Protein AF-A0A3D5QD24-F1 (afdb_monomer_lite)

Foldseek 3Di:
DDDQCPDPVSCVQDVDDVSVVVVCVVVVNDDPADPVRNWDWDDDLQDIDTDDDQNVDVVDDDDLVNDDPDDDPVPDDPDDDDWDFDDDPRDTQDINPDGDDPSRVSD

Organism: Flexistipes sinusarabici (NCBI:txid2352)

Secondary structure (DSSP, 8-state):
---GGGSHHHHHH--SHHHHHHHHHHTT---S--SSS--EEEE-SS-EEEESGGGGSTTSPPPGGG-SS---TTTS-SS-----EEEETTEEEEETTEE--HHHHH-

InterPro domains:
  IPR001518 Argininosuccinate synthase [PTHR11587] (2-106)
  IPR014729 Rossmann-like alpha/beta/alpha sandwich fold [G3DSA:3.40.50.620] (1-37)
  IPR024074 Argininosuccinate synthetase, catalytic/multimerisation domain body [G3DSA:3.90.1260.10] (39-107)
  IPR024074 Argininosuccinate synthetase, catalytic/multimerisation domain body [SSF69864] (38-106)
  IPR048268 Arginosuccinate synthase C-terminal domain [PF20979] (39-106)

Structure (mmCIF, N/CA/C/O backbone):
data_AF-A0A3D5QD24-F1
#
_entry.id   AF-A0A3D5QD24-F1
#
loop_
_atom_site.group_PDB
_atom_site.id
_atom_site.type_symbol
_atom_site.label_atom_id
_atom_site.label_alt_id
_atom_site.label_comp_id
_atom_site.label_asym_id
_atom_site.label_entity_id
_atom_site.label_seq_id
_atom_site.pdbx_PDB_ins_code
_atom_site.Cartn_x
_atom_site.Cartn_y
_atom_site.Cartn_z
_atom_site.occupancy
_atom_site.B_iso_or_equiv
_atom_site.auth_seq_id
_atom_site.auth_comp_id
_atom_site.auth_asym_id
_atom_site.auth_atom_id
_atom_site.pdbx_PDB_model_num
ATOM 1 N N . ALA A 1 1 ? 27.630 5.864 7.731 1.00 77.44 1 ALA A N 1
ATOM 2 C CA . ALA A 1 1 ? 26.788 4.865 7.046 1.00 77.44 1 ALA A CA 1
ATOM 3 C C . ALA A 1 1 ? 27.277 4.746 5.612 1.00 77.44 1 ALA A C 1
ATOM 5 O O . ALA A 1 1 ? 27.591 5.777 5.029 1.00 77.44 1 ALA A O 1
ATOM 6 N N . ILE A 1 2 ? 27.386 3.531 5.079 1.00 88.81 2 ILE A N 1
ATOM 7 C CA . ILE A 1 2 ? 27.678 3.312 3.655 1.00 88.81 2 ILE A CA 1
ATOM 8 C C . ILE A 1 2 ? 26.349 3.445 2.904 1.00 88.81 2 ILE A C 1
ATOM 10 O O . ILE A 1 2 ? 25.365 2.831 3.313 1.00 88.81 2 ILE A O 1
ATOM 14 N N . VAL A 1 3 ? 26.305 4.261 1.848 1.00 93.19 3 VAL A N 1
ATOM 15 C CA . VAL A 1 3 ? 25.107 4.477 1.018 1.00 93.19 3 VAL A CA 1
ATOM 16 C C . VAL A 1 3 ? 25.474 4.151 -0.432 1.00 93.19 3 VAL A C 1
ATOM 18 O O . VAL A 1 3 ? 25.932 5.047 -1.139 1.00 93.19 3 VAL A O 1
ATOM 21 N N . PRO A 1 4 ? 25.297 2.894 -0.887 1.00 93.00 4 PRO A N 1
ATOM 22 C CA . PRO A 1 4 ? 25.810 2.434 -2.182 1.00 93.00 4 PRO A CA 1
ATOM 23 C C . PRO A 1 4 ? 25.394 3.312 -3.367 1.00 93.00 4 PRO A C 1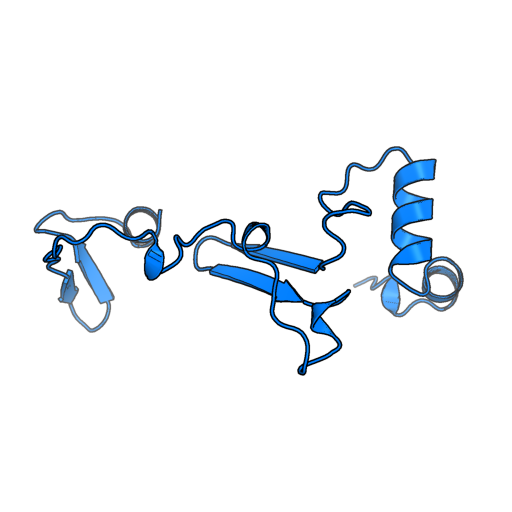
ATOM 25 O O . PRO A 1 4 ? 26.219 3.639 -4.208 1.00 93.00 4 PRO A O 1
ATOM 28 N N . TRP A 1 5 ? 24.157 3.813 -3.385 1.00 92.12 5 TRP A N 1
ATOM 29 C CA . TRP A 1 5 ? 23.659 4.707 -4.439 1.00 92.12 5 TRP A CA 1
ATOM 30 C C . TRP A 1 5 ? 24.415 6.039 -4.585 1.00 92.12 5 TRP A C 1
ATOM 32 O O . TRP A 1 5 ? 24.241 6.724 -5.588 1.00 92.12 5 TRP A O 1
ATOM 42 N N . ARG A 1 6 ? 25.236 6.428 -3.599 1.00 92.62 6 ARG A N 1
ATOM 43 C CA . ARG A 1 6 ? 26.086 7.631 -3.642 1.00 92.62 6 ARG A CA 1
ATOM 44 C C . ARG A 1 6 ? 27.550 7.323 -3.954 1.00 92.62 6 ARG A C 1
ATOM 46 O O . ARG A 1 6 ? 28.314 8.256 -4.183 1.00 92.62 6 ARG A O 1
ATOM 53 N N . GLU A 1 7 ? 27.936 6.050 -3.971 1.00 94.75 7 GLU A N 1
ATOM 54 C CA . GLU A 1 7 ? 29.292 5.634 -4.315 1.00 94.75 7 GLU A CA 1
ATOM 55 C C . GLU A 1 7 ? 29.438 5.580 -5.841 1.00 94.75 7 GLU A C 1
ATOM 57 O O . GLU A 1 7 ? 28.699 4.836 -6.494 1.00 94.75 7 GLU A O 1
ATOM 62 N N . PRO A 1 8 ? 30.382 6.330 -6.442 1.00 94.44 8 PRO A N 1
ATOM 63 C CA . PRO A 1 8 ? 30.511 6.401 -7.895 1.00 94.44 8 PRO A CA 1
ATOM 64 C C . PRO A 1 8 ? 30.702 5.039 -8.564 1.00 94.44 8 PRO A C 1
ATOM 66 O O . PRO A 1 8 ? 30.188 4.819 -9.657 1.00 94.44 8 PRO A O 1
ATOM 69 N N . GLU A 1 9 ? 31.429 4.120 -7.928 1.00 94.00 9 GLU A N 1
ATOM 70 C CA . GLU A 1 9 ? 31.643 2.7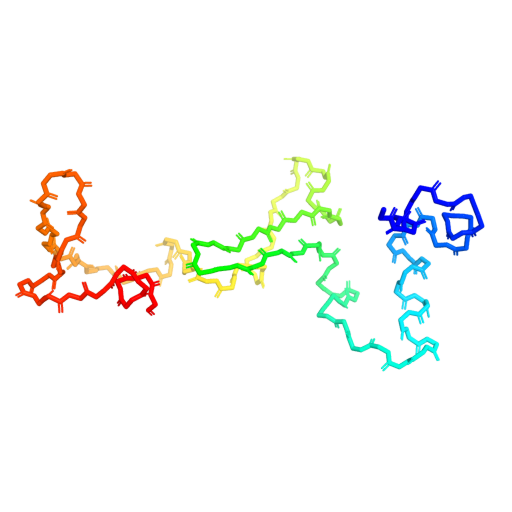69 -8.456 1.00 94.00 9 GLU A CA 1
ATOM 71 C C . GLU A 1 9 ? 30.322 1.996 -8.562 1.00 94.00 9 GLU A C 1
ATOM 73 O O . GLU A 1 9 ? 29.990 1.463 -9.622 1.00 94.00 9 GLU A O 1
ATOM 78 N N . PHE A 1 10 ? 29.534 1.994 -7.486 1.00 93.19 10 PHE A N 1
ATOM 79 C CA . PHE A 1 10 ? 28.254 1.297 -7.442 1.00 93.19 10 PHE A CA 1
ATOM 80 C C . PHE A 1 10 ? 27.232 1.945 -8.379 1.00 93.19 10 PHE A C 1
ATOM 82 O O . PHE A 1 10 ? 26.619 1.247 -9.183 1.00 93.19 10 PHE A O 1
ATOM 89 N N . PHE A 1 11 ? 27.101 3.276 -8.341 1.00 93.06 11 PHE A N 1
ATOM 90 C CA . PHE A 1 11 ? 26.193 4.015 -9.220 1.00 93.06 11 PHE A CA 1
ATOM 91 C C . PHE A 1 11 ? 26.504 3.769 -10.700 1.00 93.06 11 PHE A C 1
ATOM 93 O O . PHE A 1 11 ? 25.599 3.594 -11.508 1.00 93.06 11 PHE A O 1
ATOM 100 N N . ASN A 1 12 ? 27.784 3.716 -11.082 1.00 93.31 12 ASN A N 1
ATOM 101 C CA . ASN A 1 12 ? 28.151 3.452 -12.472 1.00 93.31 12 ASN A CA 1
ATOM 102 C C . ASN A 1 12 ? 27.890 2.007 -12.906 1.00 93.31 12 ASN A C 1
ATOM 104 O O . ASN A 1 12 ? 27.672 1.786 -14.098 1.00 93.31 12 ASN A O 1
ATOM 108 N N . LYS A 1 13 ? 27.901 1.052 -11.968 1.00 92.56 13 LYS A N 1
ATOM 109 C CA . LYS A 1 13 ? 27.560 -0.351 -12.223 1.00 92.56 13 LYS A CA 1
ATOM 110 C C . LYS A 1 13 ? 26.048 -0.565 -12.324 1.00 92.56 13 LYS A C 1
ATOM 112 O O . LYS A 1 13 ? 25.603 -1.301 -13.197 1.00 92.56 13 LYS A O 1
ATOM 117 N N . ILE A 1 14 ? 25.269 0.081 -11.459 1.00 93.62 14 ILE A N 1
ATOM 118 C CA . ILE A 1 14 ? 23.809 -0.025 -11.398 1.00 93.62 14 ILE A CA 1
ATOM 119 C C . ILE A 1 14 ? 23.233 1.388 -11.508 1.00 93.62 14 ILE A C 1
ATOM 121 O O . ILE A 1 14 ? 23.038 2.070 -10.506 1.00 93.62 14 ILE A O 1
ATOM 125 N N . LYS A 1 15 ? 22.999 1.849 -12.742 1.00 89.06 15 LYS A N 1
ATOM 126 C CA . LYS A 1 15 ? 22.529 3.222 -13.012 1.00 89.06 15 LYS A CA 1
ATOM 127 C C . LYS A 1 15 ? 21.019 3.379 -12.901 1.00 89.06 15 LYS A C 1
ATOM 129 O O . LYS A 1 15 ? 20.536 4.480 -12.647 1.00 89.06 15 LYS A O 1
ATOM 134 N N . GLY A 1 16 ? 20.278 2.301 -13.121 1.00 84.19 16 GLY A N 1
ATOM 135 C CA . GLY A 1 16 ? 18.829 2.333 -13.130 1.00 84.19 16 GLY A CA 1
ATOM 136 C C . GLY A 1 16 ? 18.209 0.953 -13.000 1.00 84.19 16 GLY A C 1
ATOM 137 O O . GLY A 1 16 ? 18.870 -0.045 -12.705 1.00 84.19 16 GLY A O 1
ATOM 138 N N . ARG A 1 17 ? 16.890 0.915 -13.208 1.00 82.12 17 ARG A N 1
ATOM 139 C CA . ARG A 1 17 ? 16.070 -0.283 -13.002 1.00 82.12 17 ARG A CA 1
ATOM 140 C C . ARG A 1 17 ? 16.523 -1.455 -13.866 1.00 82.12 17 ARG A C 1
ATOM 142 O O . ARG A 1 17 ? 16.547 -2.575 -13.377 1.00 82.12 17 ARG A O 1
ATOM 149 N N . LYS A 1 18 ? 16.897 -1.210 -15.123 1.00 84.19 18 LYS A N 1
ATOM 150 C CA . LYS A 1 18 ? 17.335 -2.272 -16.032 1.00 84.19 18 LYS A CA 1
ATOM 151 C C . LYS A 1 18 ? 18.595 -2.962 -15.506 1.00 84.19 18 LYS A C 1
ATOM 153 O O . LYS A 1 18 ? 18.580 -4.170 -15.318 1.00 84.19 18 LYS A O 1
ATOM 158 N N . GLU A 1 19 ? 19.639 -2.194 -15.193 1.00 90.44 19 GLU A N 1
ATOM 159 C CA . GLU A 1 19 ? 20.892 -2.734 -14.657 1.00 90.44 19 GLU A CA 1
ATOM 160 C C . GLU A 1 19 ? 20.676 -3.428 -13.305 1.00 90.44 19 GLU A C 1
ATOM 162 O O . GLU A 1 19 ? 21.318 -4.435 -13.022 1.00 90.44 19 GLU A O 1
ATOM 167 N N . ALA A 1 20 ? 19.753 -2.924 -12.478 1.00 89.12 20 ALA A N 1
ATOM 168 C CA . ALA A 1 20 ? 19.399 -3.556 -11.209 1.00 89.12 20 ALA A CA 1
ATOM 169 C C . ALA A 1 20 ? 18.715 -4.919 -11.407 1.00 89.12 20 ALA A C 1
ATOM 171 O O . ALA A 1 20 ? 19.033 -5.867 -10.692 1.00 89.12 20 ALA A O 1
ATOM 172 N N . MET A 1 21 ? 17.807 -5.029 -12.383 1.00 86.56 21 MET A N 1
ATOM 173 C CA . MET A 1 21 ? 17.136 -6.285 -12.731 1.00 86.56 21 MET A CA 1
ATOM 174 C C . MET A 1 21 ? 18.112 -7.300 -13.338 1.00 86.56 21 MET A C 1
ATOM 176 O O . MET A 1 21 ? 18.093 -8.463 -12.941 1.00 86.56 21 MET A O 1
ATOM 180 N N . ASP A 1 22 ? 18.999 -6.860 -14.237 1.00 90.19 22 ASP A N 1
ATOM 181 C CA . ASP A 1 22 ? 20.037 -7.709 -14.836 1.00 90.19 22 ASP A CA 1
ATOM 182 C C . ASP A 1 22 ? 20.999 -8.237 -13.756 1.00 90.19 22 ASP A C 1
ATOM 184 O O . ASP A 1 22 ? 21.288 -9.433 -13.703 1.00 90.19 22 ASP A O 1
ATOM 188 N N . PHE A 1 23 ? 21.428 -7.366 -12.835 1.00 92.12 23 PHE A N 1
ATOM 189 C CA . PHE A 1 23 ? 22.259 -7.743 -11.691 1.00 92.12 23 PHE A CA 1
ATOM 190 C C . PHE A 1 23 ? 21.544 -8.738 -10.767 1.00 92.12 23 PHE A C 1
ATOM 192 O O . PHE A 1 23 ? 22.136 -9.729 -10.341 1.00 92.12 23 PHE A O 1
ATOM 199 N N . ALA A 1 24 ? 20.263 -8.505 -10.464 1.00 91.88 24 ALA A N 1
ATOM 200 C CA . ALA A 1 24 ? 19.471 -9.428 -9.661 1.00 91.88 24 ALA A CA 1
ATOM 201 C C . ALA A 1 24 ? 19.367 -10.808 -10.330 1.00 91.88 24 ALA A C 1
ATOM 203 O O . ALA A 1 24 ? 19.571 -11.820 -9.663 1.00 91.88 24 ALA A O 1
ATOM 204 N N . ALA A 1 25 ? 19.134 -10.855 -11.644 1.00 91.06 25 ALA A N 1
ATOM 205 C CA . ALA A 1 25 ? 19.070 -12.097 -12.408 1.00 91.06 25 ALA A CA 1
ATOM 206 C C . ALA A 1 25 ? 20.414 -12.849 -12.423 1.00 91.06 25 ALA A C 1
ATOM 208 O O . ALA A 1 25 ? 20.438 -14.043 -12.130 1.00 91.06 25 ALA A O 1
ATOM 209 N N . GLU A 1 26 ? 21.533 -12.162 -12.692 1.00 95.25 26 GLU A N 1
ATOM 210 C CA . GLU A 1 26 ? 22.885 -12.752 -12.675 1.00 95.25 26 GLU A CA 1
ATOM 211 C C . GLU A 1 26 ? 23.219 -13.377 -11.311 1.00 95.25 26 GLU A C 1
ATOM 213 O O . GLU A 1 26 ? 23.821 -14.450 -11.227 1.00 95.25 26 GLU A O 1
ATOM 218 N N . HIS A 1 27 ? 22.782 -12.728 -10.231 1.00 95.50 27 HIS A N 1
ATOM 219 C CA . HIS A 1 27 ? 23.044 -13.154 -8.861 1.00 95.50 27 HIS A CA 1
ATOM 220 C C . HIS A 1 27 ? 21.935 -14.018 -8.238 1.00 95.50 27 HIS A C 1
ATOM 222 O O . HIS A 1 27 ? 22.034 -14.359 -7.060 1.00 95.50 27 HIS A O 1
ATOM 228 N N . ASN A 1 28 ? 20.917 -14.422 -9.006 1.00 94.00 28 ASN A N 1
ATOM 229 C CA . ASN A 1 28 ? 19.763 -15.198 -8.529 1.00 94.00 28 ASN A CA 1
ATOM 230 C C . ASN A 1 28 ? 19.030 -14.549 -7.332 1.00 94.00 28 ASN A C 1
ATOM 232 O O . ASN A 1 28 ? 18.583 -15.236 -6.412 1.00 94.00 28 ASN A O 1
ATOM 236 N N . ILE A 1 29 ? 18.917 -13.220 -7.330 1.00 9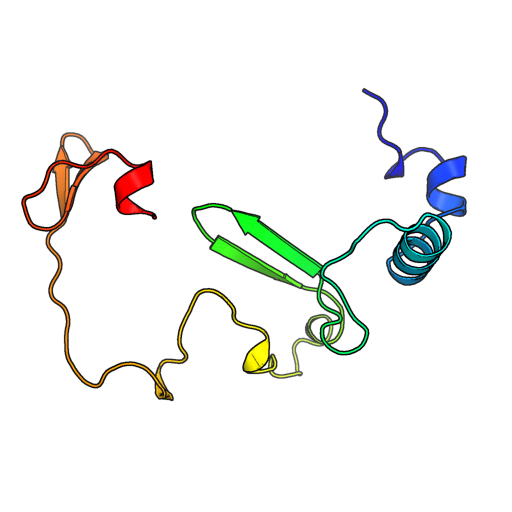2.12 29 ILE A N 1
ATOM 237 C CA . ILE A 1 29 ? 18.173 -12.450 -6.330 1.00 92.12 29 ILE A CA 1
ATOM 238 C C . ILE A 1 29 ? 16.705 -12.375 -6.780 1.00 92.12 29 ILE A C 1
ATOM 240 O O . ILE A 1 29 ? 16.428 -11.813 -7.842 1.00 92.12 29 ILE A O 1
ATOM 244 N N . PRO A 1 30 ? 15.749 -12.916 -6.004 1.00 88.44 30 PRO A N 1
ATOM 245 C CA . PRO A 1 30 ? 14.339 -12.860 -6.365 1.00 88.44 30 PRO A CA 1
ATOM 246 C C . PRO A 1 30 ? 13.814 -11.423 -6.281 1.00 88.44 30 PRO A C 1
ATOM 248 O O . PRO A 1 30 ? 14.049 -10.714 -5.302 1.00 88.44 30 PRO A O 1
ATOM 251 N N . VAL A 1 31 ? 13.063 -11.011 -7.299 1.00 85.06 31 VAL A N 1
ATOM 252 C CA . VAL A 1 31 ? 12.442 -9.686 -7.407 1.00 85.06 31 VAL A CA 1
ATOM 253 C C . VAL A 1 31 ? 10.972 -9.847 -7.791 1.00 85.06 31 VAL A C 1
ATOM 255 O O . VAL A 1 31 ? 10.646 -10.677 -8.635 1.00 85.06 31 VAL A O 1
ATOM 258 N N . LYS A 1 32 ? 10.077 -9.075 -7.155 1.00 77.88 32 LYS A N 1
ATOM 259 C CA . LYS A 1 32 ? 8.631 -9.091 -7.467 1.00 77.88 32 LYS A CA 1
ATOM 260 C C . LYS A 1 32 ? 8.344 -8.538 -8.869 1.00 77.88 32 LYS A C 1
ATOM 262 O O . LYS A 1 32 ? 7.456 -9.021 -9.558 1.00 77.88 32 LYS A O 1
ATOM 267 N N . ALA A 1 33 ? 9.103 -7.524 -9.278 1.00 76.81 33 ALA A N 1
ATOM 268 C CA . ALA A 1 33 ? 8.952 -6.876 -10.570 1.00 76.81 33 ALA A CA 1
ATOM 269 C C . ALA A 1 33 ? 9.223 -7.843 -11.727 1.00 76.81 33 ALA A C 1
ATOM 271 O O . ALA A 1 33 ? 10.247 -8.523 -11.753 1.00 76.81 33 ALA A O 1
ATOM 272 N N . THR A 1 34 ? 8.349 -7.836 -12.727 1.00 74.69 34 THR A N 1
ATOM 273 C CA . THR A 1 34 ? 8.515 -8.606 -13.968 1.00 74.69 34 THR A CA 1
ATOM 274 C C . THR A 1 34 ? 8.419 -7.678 -15.179 1.00 74.69 34 THR A C 1
ATOM 276 O O . THR A 1 34 ? 8.158 -6.481 -15.037 1.00 74.69 34 THR A O 1
ATOM 279 N N . SER A 1 35 ? 8.635 -8.209 -16.388 1.00 71.25 35 SER A N 1
ATOM 280 C CA . SER A 1 35 ? 8.322 -7.472 -17.623 1.00 71.25 35 SER A CA 1
ATOM 281 C C . SER A 1 35 ? 6.856 -7.044 -17.679 1.00 71.25 35 SER A C 1
ATOM 283 O O . SER A 1 35 ? 6.551 -5.979 -18.213 1.00 71.25 35 SER A O 1
ATOM 285 N N . ASP A 1 36 ? 5.980 -7.869 -17.107 1.00 71.88 36 ASP A N 1
ATOM 286 C CA . ASP A 1 36 ? 4.529 -7.730 -17.190 1.00 71.88 36 ASP A CA 1
ATOM 287 C C . ASP A 1 36 ? 3.994 -6.817 -16.075 1.00 71.88 36 ASP A C 1
ATOM 289 O O . ASP A 1 36 ? 2.988 -6.138 -16.258 1.00 71.88 36 ASP A O 1
ATOM 293 N N . GLN A 1 37 ? 4.725 -6.716 -14.959 1.00 80.06 37 GLN A N 1
ATOM 294 C CA . GLN A 1 37 ? 4.462 -5.800 -13.846 1.00 80.06 37 GLN A CA 1
ATOM 295 C C . GLN A 1 37 ? 5.668 -4.867 -13.625 1.00 80.06 37 GLN A C 1
ATOM 297 O O . GLN A 1 37 ? 6.454 -5.048 -12.686 1.00 80.06 37 GLN A O 1
ATOM 302 N N . PRO A 1 38 ? 5.881 -3.870 -14.510 1.00 81.19 38 PRO A N 1
ATOM 303 C CA . PRO A 1 38 ? 7.119 -3.095 -14.548 1.00 81.19 38 PRO A CA 1
ATOM 304 C C . PRO A 1 38 ? 7.169 -1.934 -13.538 1.00 81.19 38 PRO A C 1
ATOM 306 O O . PRO A 1 38 ? 8.067 -1.095 -13.640 1.00 81.19 38 PRO A O 1
ATOM 309 N N . TRP A 1 39 ? 6.244 -1.856 -12.579 1.00 86.81 39 TRP A N 1
ATOM 310 C CA . TRP A 1 39 ? 6.196 -0.795 -11.568 1.00 86.81 39 TRP A CA 1
ATOM 311 C C . TRP A 1 39 ? 7.097 -1.088 -10.363 1.00 86.81 39 TRP A C 1
ATOM 313 O O . TRP A 1 39 ? 7.424 -2.232 -10.038 1.00 86.81 39 TRP A O 1
ATOM 323 N N . SER A 1 40 ? 7.566 -0.027 -9.718 1.00 87.19 40 SER A N 1
ATOM 324 C CA . SER A 1 40 ? 8.165 -0.100 -8.387 1.00 87.19 40 SER A CA 1
ATOM 325 C C . SER A 1 40 ? 7.048 -0.096 -7.351 1.00 87.19 40 SER A C 1
ATOM 327 O O . SER A 1 40 ? 6.069 0.626 -7.532 1.00 87.19 40 SER A O 1
ATOM 329 N N . SER A 1 41 ? 7.188 -0.889 -6.293 1.00 91.31 41 SER A N 1
ATOM 330 C CA . SER A 1 41 ? 6.202 -0.960 -5.218 1.00 91.31 41 SER A CA 1
ATOM 331 C C . SER A 1 41 ? 6.869 -1.041 -3.853 1.00 91.31 41 SER A C 1
ATOM 333 O O . SER A 1 41 ? 7.844 -1.778 -3.690 1.00 91.31 41 SER A O 1
ATOM 335 N N . ASP A 1 42 ? 6.294 -0.346 -2.880 1.00 92.19 42 ASP A N 1
ATOM 336 C CA . ASP A 1 42 ? 6.644 -0.444 -1.461 1.00 92.19 42 ASP A CA 1
ATOM 337 C C . ASP A 1 42 ? 5.373 -0.704 -0.657 1.00 92.19 42 ASP A C 1
ATOM 339 O O . ASP A 1 42 ? 4.365 -0.030 -0.873 1.00 92.19 42 ASP A O 1
ATOM 343 N N . GLU A 1 43 ? 5.418 -1.690 0.233 1.00 94.38 43 GLU A N 1
ATOM 344 C CA . GLU A 1 43 ? 4.269 -2.172 0.994 1.00 94.38 43 GLU A CA 1
ATOM 345 C C . GLU A 1 43 ? 4.604 -2.203 2.485 1.00 94.38 43 GLU A C 1
ATOM 347 O O . GLU A 1 43 ? 5.632 -2.734 2.909 1.00 94.38 43 GLU A O 1
ATOM 352 N N . ASN A 1 44 ? 3.698 -1.658 3.288 1.00 94.75 44 ASN A N 1
ATOM 353 C CA . ASN A 1 44 ? 3.701 -1.772 4.736 1.00 94.75 44 ASN A CA 1
ATOM 354 C C . ASN A 1 44 ? 2.259 -1.934 5.241 1.00 94.75 44 ASN A C 1
ATOM 356 O O . ASN A 1 44 ? 1.310 -1.916 4.464 1.00 94.75 44 ASN A O 1
ATOM 360 N N . LEU A 1 45 ? 2.085 -2.065 6.559 1.00 95.00 45 LEU A N 1
ATOM 361 C CA . LEU A 1 45 ? 0.773 -2.299 7.173 1.00 95.00 45 LEU A CA 1
ATOM 362 C C . LEU A 1 45 ? -0.284 -1.239 6.810 1.00 95.00 45 LEU A C 1
ATOM 364 O O . LEU A 1 45 ? -1.473 -1.522 6.846 1.00 95.00 45 LEU A O 1
ATOM 368 N N . MET A 1 46 ? 0.135 -0.011 6.504 1.00 94.94 46 MET A N 1
ATOM 369 C CA . MET A 1 46 ? -0.784 1.092 6.248 1.00 94.94 46 MET A CA 1
ATOM 370 C C . MET A 1 46 ? -1.178 1.204 4.775 1.00 94.94 46 MET A C 1
ATOM 372 O O . MET A 1 46 ? -2.293 1.629 4.478 1.00 94.94 46 MET A O 1
ATOM 376 N N . HIS A 1 47 ? -0.266 0.892 3.852 1.00 96.31 47 HIS A N 1
ATOM 377 C CA . HIS A 1 47 ? -0.518 1.040 2.424 1.00 96.31 47 HIS A CA 1
ATOM 378 C C . HIS A 1 47 ? 0.477 0.258 1.563 1.00 96.31 47 HIS A C 1
ATOM 380 O O . HIS A 1 47 ? 1.566 -0.113 2.001 1.00 96.31 47 HIS A O 1
ATOM 386 N N . ILE A 1 48 ? 0.113 0.126 0.289 1.00 95.94 48 ILE A N 1
ATOM 387 C CA . ILE A 1 48 ? 1.028 -0.181 -0.804 1.00 95.94 48 ILE A CA 1
ATOM 388 C C . ILE A 1 48 ? 1.120 1.034 -1.734 1.00 95.94 48 ILE A C 1
ATOM 390 O O . ILE A 1 48 ? 0.123 1.709 -1.999 1.00 95.94 48 ILE A O 1
ATOM 394 N N . SER A 1 49 ? 2.324 1.356 -2.191 1.00 95.50 49 SER A N 1
ATOM 395 C CA . SER A 1 49 ? 2.579 2.377 -3.209 1.00 95.50 49 SER A CA 1
ATOM 396 C C . SER A 1 49 ? 2.993 1.726 -4.525 1.00 95.50 49 SER A C 1
ATOM 398 O O . SER A 1 49 ? 3.581 0.646 -4.522 1.00 95.50 49 SER A O 1
ATOM 400 N N . PHE A 1 50 ? 2.686 2.391 -5.640 1.00 94.25 50 PHE A N 1
ATOM 401 C CA . PHE A 1 50 ? 3.068 1.973 -6.987 1.00 94.25 50 PHE A CA 1
ATOM 402 C C . PHE A 1 50 ? 3.554 3.184 -7.783 1.00 94.25 50 PHE A C 1
ATOM 404 O O . PHE A 1 50 ? 2.893 4.223 -7.794 1.00 94.25 50 PHE A O 1
ATOM 411 N N . GLU A 1 51 ? 4.688 3.051 -8.464 1.00 92.19 51 GLU A N 1
ATOM 412 C CA . GLU A 1 51 ? 5.291 4.119 -9.269 1.00 92.19 51 GLU A CA 1
ATOM 413 C C . GLU A 1 51 ? 6.134 3.555 -10.425 1.00 92.19 51 GLU A C 1
ATOM 415 O O . GLU A 1 51 ? 6.275 2.340 -10.587 1.00 92.19 51 GLU A O 1
ATOM 420 N N . ALA A 1 52 ? 6.739 4.445 -11.213 1.00 87.81 52 ALA A N 1
ATOM 421 C CA . ALA A 1 52 ? 7.609 4.113 -12.337 1.00 87.81 52 ALA A CA 1
ATOM 422 C C . ALA A 1 52 ? 6.927 3.297 -13.460 1.00 87.81 52 ALA A C 1
ATOM 424 O O . ALA A 1 52 ? 5.713 3.077 -13.496 1.00 87.81 52 ALA A O 1
ATOM 425 N N . GLY A 1 53 ? 7.721 2.875 -14.446 1.00 85.69 53 GLY A N 1
ATOM 426 C CA . GLY A 1 53 ? 7.233 2.097 -15.583 1.00 85.69 53 GLY A CA 1
ATOM 427 C C . GLY A 1 53 ? 6.191 2.874 -16.391 1.00 85.69 53 GLY A C 1
ATOM 428 O O . GLY A 1 53 ? 6.449 3.975 -1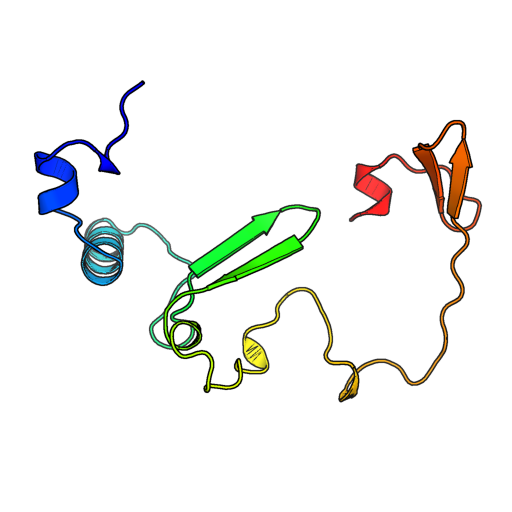6.867 1.00 85.69 53 GLY A O 1
ATOM 429 N N . ILE A 1 54 ? 5.000 2.300 -16.557 1.00 88.75 54 ILE A N 1
ATOM 430 C CA 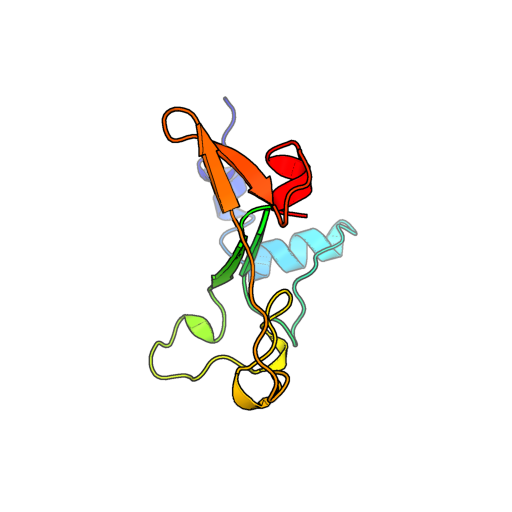. ILE A 1 54 ? 3.892 2.953 -17.272 1.00 88.75 54 ILE A CA 1
ATOM 431 C C . ILE A 1 54 ? 3.307 4.160 -16.524 1.00 88.75 54 ILE A C 1
ATOM 433 O O . ILE A 1 54 ? 2.682 4.995 -17.171 1.00 88.75 54 ILE A O 1
ATOM 437 N N . LEU A 1 55 ? 3.512 4.250 -15.203 1.00 91.12 55 LEU A N 1
ATOM 438 C CA . LEU A 1 55 ? 2.964 5.307 -14.346 1.00 91.12 55 LEU A CA 1
ATOM 439 C C . LEU A 1 55 ? 3.756 6.620 -14.435 1.00 91.12 55 LEU A C 1
ATOM 441 O O . LEU A 1 55 ? 3.287 7.642 -13.948 1.00 91.12 55 LEU A O 1
ATOM 445 N N . GLU A 1 56 ? 4.926 6.610 -15.083 1.00 90.75 56 GLU A N 1
ATOM 446 C CA . GLU A 1 56 ? 5.697 7.829 -15.390 1.00 90.75 56 GLU A CA 1
ATOM 447 C C . GLU A 1 56 ? 4.963 8.758 -16.367 1.00 90.75 56 GLU A C 1
ATOM 449 O O . GLU A 1 56 ? 5.260 9.948 -16.451 1.00 90.75 56 GLU A O 1
ATOM 454 N N . ASP A 1 57 ? 4.013 8.219 -17.135 1.00 93.75 57 ASP A N 1
ATOM 455 C CA . ASP A 1 57 ? 3.155 9.003 -18.013 1.00 93.75 57 ASP A CA 1
ATOM 456 C C . ASP A 1 57 ? 1.809 9.265 -17.315 1.00 93.75 57 ASP A C 1
ATOM 458 O O . ASP A 1 57 ? 0.958 8.372 -17.280 1.00 93.75 57 ASP A O 1
ATOM 462 N N . PRO A 1 58 ? 1.566 10.482 -16.792 1.00 94.69 58 PRO A N 1
ATOM 463 C CA . PRO A 1 58 ? 0.338 10.796 -16.066 1.00 94.69 58 PRO A CA 1
ATOM 464 C C . PRO A 1 58 ? -0.917 10.768 -16.954 1.00 94.69 58 PRO A C 1
ATOM 466 O O . PRO A 1 58 ? -2.030 10.816 -16.433 1.00 94.69 58 PRO A O 1
ATOM 469 N N . ALA A 1 59 ? -0.771 10.698 -18.285 1.00 96.88 59 ALA A N 1
ATOM 470 C CA . ALA A 1 59 ? -1.894 10.519 -19.201 1.00 96.88 59 ALA A CA 1
ATOM 471 C C . ALA A 1 59 ? -2.315 9.045 -19.351 1.00 96.88 59 ALA A C 1
ATOM 473 O O . ALA A 1 59 ? -3.380 8.765 -19.909 1.00 96.88 59 ALA A O 1
ATOM 474 N N . LYS A 1 60 ? -1.507 8.089 -18.870 1.00 92.44 60 LYS A N 1
ATOM 475 C CA . LYS A 1 60 ? -1.838 6.663 -18.914 1.00 92.44 60 LYS A CA 1
ATOM 476 C C . LYS A 1 60 ? -2.641 6.251 -17.690 1.00 92.44 60 LYS A C 1
ATOM 478 O O . LYS A 1 60 ? -2.282 6.521 -16.550 1.00 92.44 60 LYS A O 1
ATOM 483 N N . LYS A 1 61 ? -3.726 5.521 -17.941 1.00 93.19 61 LYS A N 1
ATOM 484 C CA . LYS A 1 61 ? -4.517 4.889 -16.886 1.00 93.19 61 LYS A CA 1
ATOM 485 C C . LYS A 1 61 ? -3.726 3.716 -16.277 1.00 93.19 61 LYS A C 1
ATOM 487 O O . LYS A 1 61 ? -3.242 2.882 -17.046 1.00 93.19 61 LYS A O 1
ATOM 492 N N . PRO A 1 62 ? -3.648 3.601 -14.940 1.00 93.56 62 PRO A N 1
ATOM 493 C CA . PRO A 1 62 ? -3.084 2.423 -14.292 1.00 93.56 62 PRO A CA 1
ATOM 494 C C . PRO A 1 62 ? -3.856 1.136 -14.655 1.00 93.56 62 PRO A C 1
ATOM 496 O O . PRO A 1 62 ? -5.094 1.170 -14.706 1.00 93.56 62 PRO A O 1
ATOM 499 N N . PRO A 1 63 ? -3.172 0.005 -14.903 1.00 91.94 63 PRO A N 1
ATOM 500 C CA . PRO A 1 63 ? -3.799 -1.298 -15.106 1.00 91.94 63 PRO A CA 1
ATOM 501 C C . PRO A 1 63 ? -4.590 -1.735 -13.871 1.00 91.94 63 PRO A C 1
ATOM 503 O O . PRO A 1 63 ? -4.226 -1.405 -12.744 1.00 91.94 63 PRO A O 1
ATOM 506 N N . ARG A 1 64 ? -5.685 -2.480 -14.066 1.00 91.88 64 ARG A N 1
ATOM 507 C CA . ARG A 1 64 ? -6.534 -2.938 -12.947 1.00 91.88 64 ARG A CA 1
ATOM 508 C C . ARG A 1 64 ? -5.833 -3.978 -12.074 1.00 91.88 64 ARG A C 1
ATOM 510 O O . ARG A 1 64 ? -6.004 -3.956 -10.865 1.00 91.88 64 ARG A O 1
ATOM 517 N N . ASP A 1 65 ? -5.038 -4.846 -12.689 1.00 88.31 65 ASP A N 1
ATOM 518 C CA . ASP A 1 65 ? -4.246 -5.907 -12.056 1.00 88.31 65 ASP A CA 1
ATOM 519 C C . ASP A 1 65 ? -3.006 -5.391 -11.307 1.00 88.31 65 ASP A C 1
ATOM 521 O O . ASP A 1 65 ? -2.260 -6.178 -10.733 1.00 88.31 65 ASP A O 1
ATOM 525 N N . MET A 1 66 ? -2.798 -4.072 -11.289 1.00 92.50 66 MET A N 1
ATOM 526 C CA . MET A 1 66 ? -1.780 -3.422 -10.471 1.00 92.50 66 MET A CA 1
ATOM 527 C C . MET A 1 66 ? -2.174 -3.345 -8.991 1.00 92.50 66 MET A C 1
ATOM 529 O O . MET A 1 66 ? -1.307 -3.381 -8.128 1.00 92.50 66 MET A O 1
ATOM 533 N N . PHE A 1 67 ? -3.464 -3.190 -8.677 1.00 94.19 67 PHE A N 1
ATOM 534 C CA . PHE A 1 67 ? -3.911 -2.940 -7.306 1.00 94.19 67 PHE A CA 1
ATOM 535 C C . PHE A 1 67 ? -4.021 -4.250 -6.515 1.00 94.19 67 PHE A C 1
ATOM 537 O O . PHE A 1 67 ? -4.854 -5.094 -6.828 1.00 94.19 67 PHE A O 1
ATOM 544 N N . GLU A 1 68 ? -3.197 -4.399 -5.473 1.00 92.69 68 GLU A N 1
ATOM 545 C CA . GLU A 1 68 ? -3.094 -5.652 -4.702 1.00 92.69 68 GLU A CA 1
ATOM 546 C C . GLU A 1 68 ? -3.971 -5.682 -3.436 1.00 92.69 68 GLU A C 1
ATOM 548 O O . GLU A 1 68 ? -4.530 -6.724 -3.106 1.00 92.69 68 GLU A O 1
ATOM 553 N N . LEU A 1 69 ? -4.118 -4.553 -2.726 1.00 94.31 69 LEU A N 1
ATOM 554 C CA . LEU A 1 69 ? -4.816 -4.509 -1.427 1.00 94.31 69 LEU A CA 1
ATOM 555 C C . LEU A 1 69 ? -6.297 -4.108 -1.523 1.00 94.31 69 LEU A C 1
ATOM 557 O O . LEU A 1 69 ? -7.096 -4.458 -0.658 1.00 94.31 69 LEU A O 1
ATOM 561 N N . SER A 1 70 ? -6.676 -3.343 -2.549 1.00 94.94 70 SER A N 1
ATOM 562 C CA . SER A 1 70 ? -8.009 -2.742 -2.663 1.00 94.94 70 SER A CA 1
ATOM 563 C C . SER A 1 70 ? -8.798 -3.330 -3.824 1.00 94.94 70 SER A C 1
ATOM 565 O O . SER A 1 70 ? -8.290 -3.408 -4.941 1.00 94.94 70 SER A O 1
ATOM 567 N N . THR A 1 71 ? -10.075 -3.629 -3.597 1.00 95.38 71 THR A N 1
ATOM 568 C CA . THR A 1 71 ? -11.010 -3.945 -4.685 1.00 95.38 71 THR A CA 1
ATOM 569 C C . THR A 1 71 ? -11.442 -2.662 -5.403 1.00 95.38 71 THR A C 1
ATOM 571 O O . THR A 1 71 ? -11.602 -1.612 -4.776 1.00 95.38 71 THR A O 1
ATOM 574 N N . SER A 1 72 ? -11.622 -2.721 -6.726 1.00 96.50 72 SER A N 1
ATOM 575 C CA . SER A 1 72 ? -12.174 -1.592 -7.485 1.00 96.50 72 SER A CA 1
ATOM 576 C C . SER A 1 72 ? -13.596 -1.283 -7.003 1.00 96.50 72 SER A C 1
ATOM 578 O O . SER A 1 72 ? -14.354 -2.223 -6.787 1.00 96.50 72 SER A O 1
ATOM 580 N N . PRO A 1 73 ? -14.021 -0.009 -6.904 1.00 95.94 73 PRO A N 1
ATOM 581 C CA . PRO A 1 73 ? -15.399 0.314 -6.525 1.00 95.94 73 PRO A CA 1
ATOM 582 C C . PRO A 1 73 ? -16.469 -0.334 -7.419 1.00 95.94 73 PRO A C 1
ATOM 584 O O . PRO A 1 73 ? -17.560 -0.616 -6.946 1.00 95.94 73 PRO A O 1
ATOM 587 N N . GLU A 1 74 ? -16.155 -0.593 -8.693 1.00 96.56 74 GLU A N 1
ATOM 588 C CA . GLU A 1 74 ? -17.042 -1.296 -9.638 1.00 96.56 74 GLU A CA 1
ATOM 589 C C . GLU A 1 74 ? -17.267 -2.773 -9.273 1.00 96.56 74 GLU A C 1
ATOM 591 O O . GLU A 1 74 ? -18.286 -3.342 -9.652 1.00 96.56 74 GLU A O 1
ATOM 596 N N . ASP A 1 75 ? -16.322 -3.373 -8.544 1.00 96.38 75 ASP A N 1
ATOM 597 C CA . ASP A 1 75 ? -16.336 -4.779 -8.128 1.00 96.38 75 ASP A CA 1
ATOM 598 C C . ASP A 1 75 ? -16.633 -4.931 -6.620 1.00 96.38 75 ASP A C 1
ATOM 600 O O . ASP A 1 75 ? -16.656 -6.046 -6.097 1.00 96.38 75 ASP A O 1
ATOM 604 N N . ALA A 1 76 ? -16.816 -3.822 -5.894 1.00 97.25 76 ALA A N 1
ATOM 605 C CA . ALA A 1 76 ? -17.099 -3.842 -4.464 1.00 97.25 76 ALA A CA 1
ATOM 606 C C . ALA A 1 76 ? -18.524 -4.370 -4.189 1.00 97.25 76 ALA A C 1
ATOM 608 O O . ALA A 1 76 ? -19.410 -4.207 -5.031 1.00 97.25 76 ALA A O 1
ATOM 609 N N . PRO A 1 77 ? -18.784 -4.979 -3.015 1.00 97.88 77 PRO A N 1
ATOM 610 C CA . PRO A 1 77 ? -20.134 -5.395 -2.645 1.00 97.88 77 PRO A CA 1
ATOM 611 C C . PRO A 1 77 ? -21.122 -4.222 -2.675 1.00 97.88 77 PRO A C 1
ATOM 613 O O . PRO A 1 77 ? -20.845 -3.165 -2.109 1.00 97.88 77 PRO A O 1
ATOM 616 N N . ASP A 1 78 ? -22.306 -4.426 -3.259 1.00 97.62 78 ASP A N 1
ATOM 617 C CA . ASP A 1 78 ? -23.414 -3.452 -3.234 1.00 97.62 78 ASP A CA 1
ATOM 618 C C . ASP A 1 78 ? -24.193 -3.519 -1.904 1.00 97.62 78 ASP A C 1
ATOM 620 O O . ASP A 1 78 ? -25.422 -3.525 -1.841 1.00 97.62 78 ASP A O 1
ATOM 624 N N . GLU A 1 79 ? -23.449 -3.640 -0.806 1.00 97.44 79 GLU A N 1
ATOM 625 C CA . GLU A 1 79 ? -23.961 -3.726 0.552 1.00 97.44 79 GLU A CA 1
ATOM 626 C C . GLU A 1 79 ? -23.148 -2.795 1.446 1.00 97.44 79 GLU A C 1
ATOM 628 O O . GLU A 1 79 ? -21.918 -2.769 1.413 1.00 97.44 79 GLU A O 1
ATOM 633 N N . LYS A 1 80 ? -23.842 -2.012 2.273 1.00 97.00 80 LYS A N 1
ATOM 634 C CA . LYS A 1 80 ? -23.173 -1.135 3.233 1.00 97.00 80 LYS A CA 1
ATOM 635 C C . LYS A 1 80 ? -22.625 -1.946 4.406 1.00 97.00 80 LYS A C 1
ATOM 637 O O . LYS A 1 80 ? -23.342 -2.756 4.993 1.00 97.00 80 LYS A O 1
ATOM 642 N N . GLU A 1 81 ? -21.419 -1.608 4.835 1.00 97.44 81 GLU A N 1
ATOM 643 C CA . GLU A 1 81 ? -20.875 -2.026 6.122 1.00 97.44 81 GLU A CA 1
ATOM 644 C C . GLU A 1 81 ? -20.887 -0.837 7.089 1.00 97.44 81 GLU A C 1
ATOM 646 O O . GLU A 1 81 ? -20.536 0.286 6.725 1.00 97.44 81 GLU A O 1
ATOM 651 N N . VAL A 1 82 ? -21.335 -1.065 8.325 1.00 98.00 82 VAL A N 1
ATOM 652 C CA . VAL A 1 82 ? -21.275 -0.064 9.395 1.00 98.00 82 VAL A CA 1
ATOM 653 C C . VAL A 1 82 ? -20.224 -0.518 10.391 1.00 98.00 82 VAL A C 1
ATOM 655 O O . VAL A 1 82 ? -20.366 -1.587 10.982 1.00 98.00 82 VAL A O 1
ATOM 658 N N . ILE A 1 83 ? -19.207 0.315 10.592 1.00 97.31 83 ILE A N 1
ATOM 659 C CA . ILE A 1 83 ? -18.168 0.102 11.597 1.00 97.31 83 ILE A CA 1
ATOM 660 C C . ILE A 1 83 ? -18.259 1.160 12.696 1.00 97.31 83 ILE A C 1
ATOM 662 O O . ILE A 1 83 ? -18.588 2.319 12.438 1.00 97.31 83 ILE A O 1
ATOM 666 N N . GLU A 1 84 ? -17.945 0.762 13.922 1.00 97.94 84 GLU A N 1
ATOM 667 C CA . GLU A 1 84 ? -17.810 1.653 15.072 1.00 97.94 84 GLU A CA 1
ATOM 668 C C . GLU A 1 84 ? -16.352 1.678 15.525 1.00 97.94 84 GLU A C 1
ATOM 670 O O . GLU A 1 84 ? -15.759 0.627 15.771 1.00 97.94 84 GLU A O 1
ATOM 675 N N . ILE A 1 85 ? -15.779 2.874 15.655 1.00 97.81 85 ILE A N 1
ATOM 676 C CA . ILE A 1 85 ? -14.426 3.066 16.178 1.00 97.81 85 ILE A CA 1
ATOM 677 C C . ILE A 1 85 ? -14.528 3.920 17.438 1.00 97.81 85 ILE A C 1
ATOM 679 O O . ILE A 1 85 ? -14.953 5.075 17.382 1.00 97.81 85 ILE A O 1
ATOM 683 N N . GLU A 1 86 ? -14.135 3.356 18.578 1.00 98.44 86 GLU A N 1
ATOM 684 C CA . GLU A 1 86 ? -14.074 4.096 19.839 1.00 98.44 86 GLU A CA 1
ATOM 685 C C . GLU A 1 86 ? -12.688 4.729 20.000 1.00 98.44 86 GLU A C 1
ATOM 687 O O . GLU A 1 86 ? -11.666 4.056 19.837 1.00 98.44 86 GLU A O 1
ATOM 692 N N . PHE A 1 87 ? -12.661 6.011 20.371 1.00 97.94 87 PHE A N 1
ATOM 693 C CA . PHE A 1 87 ? -11.434 6.759 20.633 1.00 97.94 87 PHE A CA 1
ATOM 694 C C . PHE A 1 87 ? -11.329 7.157 22.104 1.00 97.94 87 PHE A C 1
ATOM 696 O O . PHE A 1 87 ? -12.280 7.679 22.686 1.00 97.94 87 PHE A O 1
ATOM 703 N N . GLU A 1 88 ? -10.137 7.012 22.679 1.00 97.75 88 GLU A N 1
ATOM 704 C CA . GLU A 1 88 ? -9.780 7.605 23.966 1.00 97.75 88 GLU A CA 1
ATOM 705 C C . GLU A 1 88 ? -8.565 8.515 23.770 1.00 97.75 88 GLU A C 1
ATOM 707 O O . GLU A 1 88 ? -7.538 8.091 23.253 1.00 97.75 88 GLU A O 1
ATOM 712 N N . LYS A 1 89 ? -8.675 9.791 24.167 1.00 97.44 89 LYS A N 1
ATOM 713 C CA . LYS A 1 89 ? -7.574 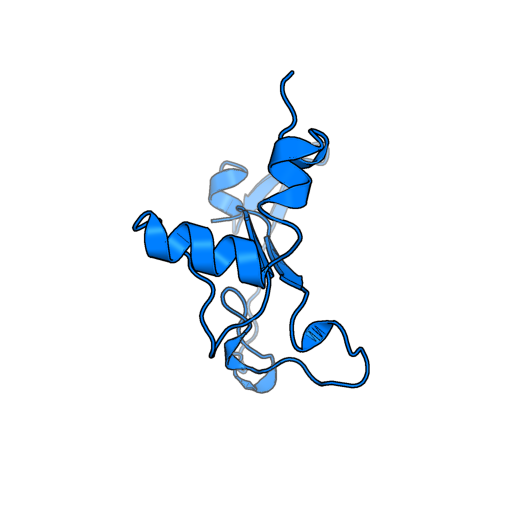10.778 24.086 1.00 97.44 89 LYS A CA 1
ATOM 714 C C . LYS A 1 89 ? -6.932 10.901 22.688 1.00 97.44 89 LYS A C 1
ATOM 716 O O . LYS A 1 89 ? -5.772 11.276 22.575 1.00 97.44 89 LYS A O 1
ATOM 721 N N . GLY A 1 90 ? -7.703 10.641 21.631 1.00 97.00 90 GLY A N 1
ATOM 722 C CA . GLY A 1 90 ? -7.243 10.719 20.240 1.00 97.00 90 GLY A CA 1
ATOM 723 C C . GLY A 1 90 ? -6.666 9.417 19.678 1.00 97.00 90 GLY A C 1
ATOM 724 O O . GLY A 1 90 ? -6.333 9.382 18.499 1.00 97.00 90 GLY A O 1
ATOM 725 N N . GLU A 1 91 ? -6.600 8.346 20.468 1.00 96.81 91 GLU A N 1
ATOM 726 C CA . GLU A 1 91 ? -6.167 7.021 20.016 1.00 96.81 91 GLU A CA 1
ATOM 727 C C . GLU A 1 91 ? -7.375 6.105 19.803 1.00 96.81 91 GLU A C 1
ATOM 729 O O . GLU A 1 91 ? -8.285 6.075 20.633 1.00 96.81 91 GLU A O 1
ATOM 734 N N . ALA A 1 92 ? -7.393 5.359 18.695 1.00 97.06 92 ALA A N 1
ATOM 735 C CA . ALA A 1 92 ? -8.402 4.330 18.459 1.00 97.06 92 ALA A CA 1
ATOM 736 C C . ALA A 1 92 ? -8.137 3.138 19.391 1.00 97.06 92 ALA A C 1
ATOM 738 O O . ALA A 1 92 ? -7.054 2.553 19.363 1.00 97.06 92 ALA A O 1
ATOM 739 N N . VAL A 1 93 ? -9.122 2.782 20.218 1.00 97.88 93 VAL A N 1
ATOM 740 C CA . VAL A 1 93 ? -8.980 1.746 21.261 1.00 97.88 93 VAL A CA 1
ATOM 741 C C . VAL A 1 93 ? -9.865 0.523 21.032 1.00 97.88 93 VAL A C 1
ATOM 743 O O . VAL A 1 93 ? -9.552 -0.560 21.532 1.00 97.88 93 VAL A O 1
ATOM 746 N N . LYS A 1 94 ? -10.948 0.658 20.255 1.00 98.06 94 LYS A N 1
ATOM 747 C CA . LYS A 1 94 ? -11.807 -0.467 19.865 1.00 98.06 94 LYS A CA 1
ATOM 748 C C . LYS A 1 94 ? -12.359 -0.325 18.452 1.00 98.06 94 LYS A C 1
ATOM 750 O O . LYS A 1 94 ? -12.610 0.787 17.994 1.00 98.06 94 LYS A O 1
ATOM 755 N N . LEU A 1 95 ? -12.628 -1.473 17.837 1.00 97.69 95 LEU A N 1
ATOM 756 C CA . LEU A 1 95 ? -13.355 -1.621 16.579 1.00 97.69 95 LEU A CA 1
ATOM 757 C C . LEU A 1 95 ? -14.557 -2.545 16.814 1.00 97.69 95 LEU A C 1
ATOM 759 O O . LEU A 1 95 ? -14.391 -3.660 17.313 1.00 97.69 95 LEU A O 1
ATOM 763 N N . ASN A 1 96 ? -15.766 -2.091 16.483 1.00 97.19 96 ASN A N 1
ATOM 764 C CA . ASN A 1 96 ? -17.021 -2.835 16.658 1.00 97.19 96 ASN A CA 1
ATOM 765 C C . ASN A 1 96 ? -17.183 -3.394 18.088 1.00 97.19 96 ASN A C 1
ATOM 767 O O . ASN A 1 96 ? -17.453 -4.581 18.292 1.00 97.19 96 ASN A O 1
ATOM 771 N N . GLY A 1 97 ? -16.930 -2.541 19.089 1.00 97.31 97 GLY A N 1
ATOM 772 C CA . GLY A 1 97 ? -16.987 -2.872 20.517 1.00 97.31 97 GLY A CA 1
ATOM 773 C C . GLY A 1 97 ? -15.854 -3.769 21.041 1.00 97.31 97 GLY A C 1
ATOM 774 O O . GLY A 1 97 ? -15.795 -4.036 22.244 1.00 97.31 97 GLY A O 1
ATOM 775 N N . LYS A 1 98 ? -14.933 -4.238 20.186 1.00 97.62 98 LYS A N 1
ATOM 776 C CA . LYS A 1 98 ? -13.805 -5.100 20.575 1.00 97.62 98 LYS A CA 1
ATOM 777 C C . LYS A 1 98 ? -12.534 -4.286 20.772 1.00 97.62 98 LYS A C 1
ATOM 779 O O . LYS A 1 98 ? -12.109 -3.575 19.867 1.00 97.62 98 LYS A O 1
ATOM 784 N N . ALA A 1 99 ? -11.905 -4.432 21.938 1.00 97.88 99 ALA A N 1
ATOM 785 C CA . ALA A 1 99 ? -10.597 -3.838 22.202 1.00 97.88 99 ALA A CA 1
ATOM 786 C C . ALA A 1 99 ? -9.522 -4.565 21.394 1.00 97.88 99 ALA A C 1
ATOM 788 O O . ALA A 1 99 ? -9.370 -5.780 21.520 1.00 97.88 99 ALA A O 1
ATOM 789 N N . LEU A 1 100 ? -8.795 -3.808 20.578 1.00 96.94 100 LEU A N 1
ATOM 790 C CA . LEU A 1 100 ? -7.747 -4.300 19.689 1.00 96.94 100 LEU A CA 1
ATOM 791 C C . LEU A 1 100 ? -6.496 -3.443 19.870 1.00 96.94 100 LEU A C 1
ATOM 793 O O . LEU A 1 100 ? -6.584 -2.275 20.251 1.00 96.94 100 LEU A O 1
ATOM 797 N N . LYS A 1 101 ? -5.317 -4.011 19.607 1.00 95.38 101 LYS A N 1
ATOM 798 C CA . LYS A 1 101 ? -4.104 -3.195 19.479 1.00 95.38 101 LYS A CA 1
ATOM 799 C C . LYS A 1 101 ? -4.118 -2.497 18.113 1.00 95.38 101 LYS A C 1
ATOM 801 O O . LYS A 1 101 ? -4.735 -3.023 17.192 1.00 95.38 101 LYS A O 1
ATOM 806 N N . PRO A 1 102 ? -3.383 -1.385 17.929 1.00 94.00 102 PRO A N 1
ATOM 807 C CA . PRO A 1 102 ? -3.360 -0.673 16.649 1.00 94.00 102 PRO A CA 1
ATOM 808 C C . PRO A 1 102 ? -2.979 -1.550 15.449 1.00 94.00 102 PRO A C 1
ATOM 810 O O . PRO A 1 102 ? -3.570 -1.415 14.387 1.00 94.00 102 PRO A O 1
ATOM 813 N N . VAL A 1 103 ? -2.031 -2.480 15.628 1.00 95.62 103 VAL A N 1
ATOM 814 C CA . VAL A 1 103 ? -1.651 -3.433 14.573 1.00 95.62 103 VAL A CA 1
ATOM 815 C C . VAL A 1 103 ? -2.824 -4.324 14.167 1.00 95.62 103 VAL A C 1
ATOM 817 O O . VAL A 1 103 ? -3.095 -4.440 12.982 1.00 95.62 103 VAL A O 1
ATOM 820 N N . ASP A 1 104 ? -3.567 -4.844 15.148 1.00 95.12 104 ASP A N 1
ATOM 821 C CA . ASP A 1 104 ? -4.705 -5.746 14.941 1.00 95.12 104 ASP A CA 1
ATOM 822 C C . ASP A 1 104 ? -5.932 -5.021 14.355 1.00 95.12 104 ASP A C 1
ATOM 824 O O . ASP A 1 104 ? -6.870 -5.667 13.906 1.00 95.12 104 ASP A O 1
ATOM 828 N N . MET A 1 105 ? -5.974 -3.683 14.409 1.00 94.12 105 MET A N 1
ATOM 829 C CA . MET A 1 105 ? -7.019 -2.891 13.746 1.00 94.12 105 MET A CA 1
ATOM 830 C C . MET A 1 105 ? -6.721 -2.632 12.267 1.00 94.12 105 MET A C 1
ATOM 832 O O . MET A 1 105 ? -7.647 -2.336 11.517 1.00 94.12 105 MET A O 1
ATOM 836 N N . LEU A 1 106 ? -5.445 -2.665 11.872 1.00 91.19 106 LEU A N 1
ATOM 837 C CA . LEU A 1 106 ? -4.999 -2.387 10.504 1.00 91.19 106 LEU A CA 1
ATOM 838 C C . LEU A 1 106 ? -4.787 -3.661 9.673 1.00 91.19 106 LEU A C 1
ATOM 840 O O . LEU A 1 106 ? -4.750 -3.569 8.450 1.00 91.19 106 LEU A O 1
ATOM 844 N N . SER A 1 107 ? -4.612 -4.812 10.328 1.00 81.81 107 SER A N 1
ATOM 845 C CA . SER A 1 107 ? -4.407 -6.133 9.714 1.00 81.81 107 SER A CA 1
ATOM 846 C C . SER A 1 107 ? -5.697 -6.932 9.589 1.00 81.81 107 SER A C 1
ATOM 848 O O . SER A 1 107 ? -5.863 -7.618 8.561 1.00 81.81 107 SER A O 1
#

Sequence (107 aa):
AIVPWREPEFFNKIKGRKEAMDFAAEHNIPVKATSDQPWSSDENLMHISFEAGILEDPAKKPPRDMFELSTSPEDAPDEKEVIEIEFEKGEAVKLNGKALKPVDMLS

Radius of gyration: 20.41 Å; chains: 1; bounding box: 56×26×43 Å

pLDDT: mean 92.22, std 5.89, range [71.25, 98.44]